Protein AF-A0A820Q0X0-F1 (afdb_monomer_lite)

InterPro domains:
  IPR020828 Glyceraldehyde 3-phosphate dehydrogenase, NAD(P) binding domain [PF00044] (6-35)
  IPR036291 NAD(P)-binding domain superfamily [SSF51735] (6-35)

Sequence (35 aa):
MSGSDVKIGINGFGRIGRLVFRCALEQGVKIVGIN

Secondary structure (DSSP, 8-state):
--S-PPEEEES--SHHHHHHHHHHHHTT-EEEEE-

Organism: NCBI:txid433720

Radius of gyration: 10.52 Å; chains: 1; bounding box: 24×20×27 Å

Foldseek 3Di:
DDDDQDEDEAEDCPPVVVVVVVVCVVVVHHYDYYD

Structure (mmCIF, N/CA/C/O backbone):
data_AF-A0A820Q0X0-F1
#
_entry.id   AF-A0A820Q0X0-F1
#
loop_
_atom_site.group_PDB
_atom_site.id
_atom_site.type_symbol
_atom_site.label_atom_id
_atom_site.label_alt_id
_atom_site.label_comp_id
_atom_site.label_asym_id
_atom_site.label_entity_id
_atom_site.label_seq_id
_atom_site.pdbx_PDB_ins_code
_atom_site.Cartn_x
_atom_site.Cartn_y
_atom_site.Cartn_z
_atom_site.occupancy
_atom_site.B_iso_or_equiv
_atom_site.auth_seq_id
_atom_site.auth_comp_id
_atom_site.auth_asym_id
_atom_site.auth_atom_id
_atom_site.pdbx_PDB_model_num
ATOM 1 N N . MET A 1 1 ? -16.891 -4.623 18.285 1.00 48.12 1 MET A N 1
ATOM 2 C CA . MET A 1 1 ? -16.079 -3.797 17.368 1.00 48.12 1 MET A CA 1
ATOM 3 C C . MET A 1 1 ? -15.309 -2.786 18.207 1.00 48.12 1 MET A C 1
ATOM 5 O O . MET A 1 1 ? -15.770 -1.670 18.386 1.00 48.12 1 MET A O 1
ATOM 9 N N . SER A 1 2 ? -14.204 -3.202 18.828 1.00 65.75 2 SER A N 1
ATOM 10 C CA . SER A 1 2 ? -13.347 -2.311 19.619 1.00 65.75 2 SER A CA 1
ATOM 11 C C . SER A 1 2 ? -11.922 -2.426 19.100 1.00 65.75 2 SER A C 1
ATOM 13 O O . SER A 1 2 ? -11.374 -3.525 19.069 1.00 65.75 2 SER A O 1
ATOM 15 N N . GLY A 1 3 ? -11.348 -1.303 18.693 1.00 53.78 3 GLY A N 1
ATOM 16 C CA . GLY A 1 3 ? -10.016 -1.226 18.107 1.00 53.78 3 GLY A CA 1
ATOM 17 C C . GLY A 1 3 ? -10.071 -0.325 16.888 1.00 53.78 3 GLY A C 1
ATOM 18 O O . GLY A 1 3 ? -10.672 -0.670 15.880 1.00 53.78 3 GLY A O 1
ATOM 19 N N . SER A 1 4 ? -9.508 0.869 17.006 1.00 64.94 4 SER A N 1
ATOM 20 C CA . SER A 1 4 ? -9.251 1.756 15.879 1.00 64.94 4 SER A CA 1
ATOM 21 C C . SER A 1 4 ? -8.463 0.999 14.806 1.00 64.94 4 SER A C 1
ATOM 23 O O . SER A 1 4 ? -7.283 0.723 15.023 1.00 64.94 4 SER A O 1
ATOM 25 N N . ASP A 1 5 ? -9.101 0.656 13.681 1.00 78.50 5 ASP A N 1
ATOM 26 C CA . ASP A 1 5 ? -8.416 0.065 12.526 1.00 78.50 5 ASP A CA 1
ATOM 27 C C . ASP A 1 5 ? -7.166 0.896 12.211 1.00 78.50 5 ASP A C 1
ATOM 29 O O . ASP A 1 5 ? -7.267 2.100 11.946 1.00 78.50 5 ASP A O 1
ATOM 33 N N . VAL A 1 6 ? -5.986 0.274 12.268 1.00 85.75 6 VAL A N 1
ATOM 34 C CA . VAL A 1 6 ? -4.724 0.942 11.935 1.00 85.75 6 VAL A CA 1
ATOM 35 C C . VAL A 1 6 ? -4.795 1.374 10.472 1.00 85.75 6 VAL A C 1
ATOM 37 O O . VAL A 1 6 ? -4.917 0.549 9.568 1.00 85.75 6 VAL A O 1
ATOM 40 N N . LYS A 1 7 ? -4.751 2.688 10.243 1.00 91.31 7 LYS A N 1
ATOM 41 C CA . LYS A 1 7 ? -4.799 3.291 8.908 1.00 91.31 7 LYS A CA 1
ATOM 42 C C . LYS A 1 7 ? -3.377 3.489 8.398 1.00 91.31 7 LYS A C 1
ATOM 44 O O . LYS A 1 7 ? -2.601 4.191 9.040 1.00 91.31 7 LYS A O 1
ATOM 49 N N . ILE A 1 8 ? -3.053 2.916 7.241 1.00 94.62 8 ILE A N 1
ATOM 50 C CA . ILE A 1 8 ? -1.713 3.017 6.643 1.00 94.62 8 ILE A CA 1
ATOM 51 C C . ILE A 1 8 ? -1.765 3.790 5.321 1.00 94.62 8 ILE A C 1
ATOM 53 O O . ILE A 1 8 ? -2.670 3.594 4.512 1.00 94.62 8 ILE A O 1
ATOM 57 N N . GLY A 1 9 ? -0.789 4.670 5.095 1.00 97.56 9 GLY A N 1
ATOM 58 C CA . GLY A 1 9 ? -0.539 5.316 3.804 1.00 97.56 9 GLY A CA 1
ATOM 59 C C . GLY A 1 9 ? 0.759 4.810 3.169 1.00 97.56 9 GLY A C 1
ATOM 60 O O . GLY A 1 9 ? 1.689 4.444 3.884 1.00 97.56 9 GLY A O 1
ATOM 61 N N . ILE A 1 10 ? 0.834 4.800 1.836 1.00 98.38 10 ILE A N 1
ATOM 62 C CA . ILE A 1 10 ? 2.048 4.447 1.081 1.00 98.38 10 ILE A CA 1
ATOM 63 C C . ILE A 1 10 ? 2.543 5.692 0.339 1.00 98.38 10 ILE A C 1
ATOM 65 O O . ILE A 1 10 ? 1.832 6.208 -0.512 1.00 98.38 10 ILE A O 1
ATOM 69 N N . ASN A 1 11 ? 3.759 6.158 0.627 1.00 98.12 11 ASN A N 1
ATOM 70 C CA . ASN A 1 11 ? 4.410 7.223 -0.143 1.00 98.12 11 ASN A CA 1
ATOM 71 C C . ASN A 1 11 ? 5.554 6.617 -0.971 1.00 98.12 11 ASN A C 1
ATOM 73 O O . ASN A 1 11 ? 6.522 6.101 -0.413 1.00 98.12 11 ASN A O 1
ATOM 77 N N . GLY A 1 12 ? 5.396 6.621 -2.292 1.00 97.56 12 GLY A N 1
ATOM 78 C CA . GLY A 1 12 ? 6.243 5.951 -3.270 1.00 97.56 12 GLY A CA 1
ATOM 79 C C . GLY A 1 12 ? 5.634 4.644 -3.788 1.00 97.56 12 GLY A C 1
ATOM 80 O O . GLY A 1 12 ? 5.997 3.549 -3.350 1.00 97.56 12 GLY A O 1
ATOM 81 N N . PHE A 1 13 ? 4.769 4.721 -4.807 1.00 98.44 13 PHE A N 1
ATOM 82 C CA . PHE A 1 13 ? 4.103 3.548 -5.408 1.00 98.44 13 PHE A CA 1
ATOM 83 C C . PHE A 1 13 ? 4.896 2.836 -6.524 1.00 98.44 13 PHE A C 1
ATOM 85 O O . PHE A 1 13 ? 4.370 2.368 -7.542 1.00 98.44 13 PHE A O 1
ATOM 92 N N . GLY A 1 14 ? 6.209 2.733 -6.319 1.00 97.56 14 GLY A N 1
ATOM 93 C CA . GLY A 1 14 ? 7.119 2.002 -7.195 1.00 97.56 14 GLY A CA 1
ATOM 94 C C . GLY A 1 14 ? 6.995 0.479 -7.057 1.00 97.56 14 GLY A C 1
ATOM 95 O O . GLY A 1 14 ? 5.973 -0.065 -6.639 1.00 97.56 14 GLY A O 1
ATOM 96 N N . ARG A 1 15 ? 8.068 -0.248 -7.392 1.00 98.44 15 ARG A N 1
ATOM 97 C CA . ARG A 1 15 ? 8.096 -1.722 -7.297 1.00 98.44 15 ARG A CA 1
ATOM 98 C C . ARG A 1 15 ? 7.737 -2.223 -5.889 1.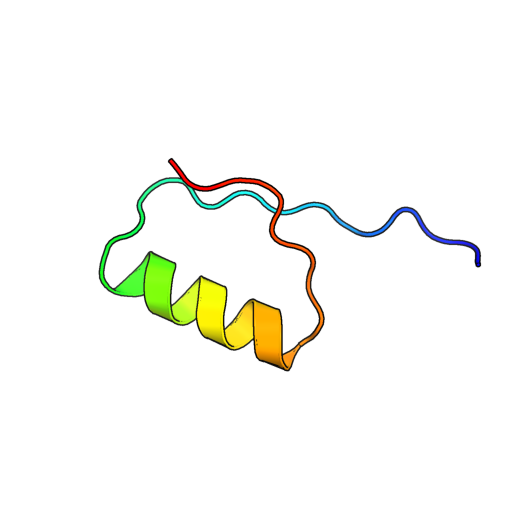00 98.44 15 ARG A C 1
ATOM 100 O O . ARG A 1 15 ? 6.906 -3.119 -5.769 1.00 98.44 15 ARG A O 1
ATOM 107 N N . ILE A 1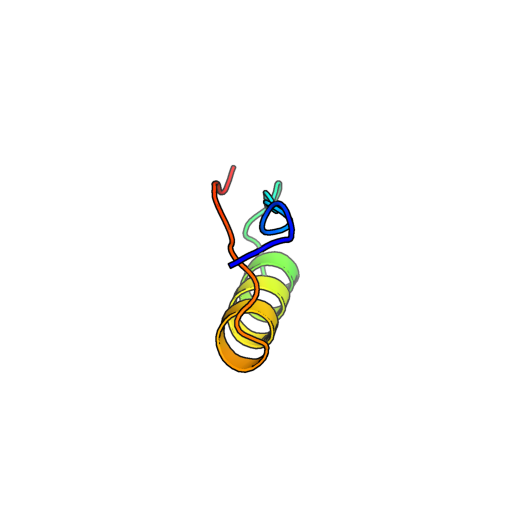 16 ? 8.308 -1.608 -4.851 1.00 98.56 16 ILE A N 1
ATOM 108 C CA . ILE A 1 16 ? 8.072 -1.987 -3.449 1.00 98.56 16 ILE A CA 1
ATOM 109 C C . ILE A 1 16 ? 6.677 -1.572 -2.977 1.00 98.56 16 ILE A C 1
ATOM 111 O O . ILE A 1 16 ? 5.978 -2.401 -2.406 1.00 98.56 16 ILE A O 1
ATOM 115 N N . GLY A 1 17 ? 6.221 -0.353 -3.286 1.00 98.44 17 GLY A N 1
ATOM 116 C CA . GLY A 1 17 ? 4.880 0.103 -2.899 1.00 98.44 17 GLY A CA 1
ATOM 117 C C . GLY A 1 17 ? 3.768 -0.831 -3.391 1.00 98.44 17 GLY A C 1
ATOM 118 O O . GLY A 1 17 ? 2.855 -1.160 -2.638 1.00 98.44 17 GLY A O 1
ATOM 119 N N . ARG A 1 18 ? 3.898 -1.369 -4.613 1.00 98.56 18 ARG A N 1
ATOM 120 C CA . ARG A 1 18 ? 2.963 -2.373 -5.152 1.00 98.56 18 ARG A CA 1
ATOM 121 C C . ARG A 1 18 ? 3.043 -3.739 -4.468 1.00 98.56 18 ARG A C 1
ATOM 123 O O . ARG A 1 18 ? 2.054 -4.465 -4.456 1.00 98.56 18 ARG A O 1
ATOM 130 N N . LEU A 1 19 ? 4.207 -4.141 -3.957 1.00 98.62 19 LEU A N 1
ATOM 131 C CA . LEU A 1 19 ? 4.340 -5.376 -3.173 1.00 98.62 19 LEU A CA 1
ATOM 132 C C . LEU A 1 19 ? 3.707 -5.203 -1.791 1.00 98.62 19 LEU A C 1
ATOM 134 O O . LEU A 1 19 ? 2.886 -6.023 -1.402 1.00 98.62 19 LEU A O 1
ATOM 138 N N . VAL A 1 20 ? 4.000 -4.088 -1.117 1.00 98.06 20 VAL A N 1
ATOM 139 C CA . VAL A 1 20 ? 3.414 -3.740 0.186 1.00 98.06 20 VAL A CA 1
ATOM 140 C C . VAL A 1 20 ? 1.890 -3.673 0.105 1.00 98.06 20 VAL A C 1
ATOM 142 O O . VAL A 1 20 ? 1.216 -4.262 0.942 1.00 98.06 20 VAL A O 1
ATOM 145 N N . PHE A 1 21 ? 1.335 -3.025 -0.924 1.00 98.06 21 PHE A N 1
ATOM 146 C CA . PHE A 1 21 ? -0.115 -2.958 -1.115 1.00 98.06 21 PHE A CA 1
ATOM 147 C C . PHE A 1 21 ? -0.754 -4.339 -1.304 1.00 98.06 21 PHE A C 1
ATOM 149 O O . PHE A 1 21 ? -1.798 -4.611 -0.722 1.00 98.06 21 PHE A O 1
ATOM 156 N N . ARG A 1 22 ? -0.115 -5.237 -2.067 1.00 98.19 22 ARG A N 1
ATOM 157 C CA . ARG A 1 22 ? -0.605 -6.613 -2.245 1.00 98.19 22 ARG A CA 1
ATOM 158 C C . ARG A 1 22 ? -0.607 -7.395 -0.931 1.00 98.19 22 ARG A C 1
ATOM 160 O O . ARG A 1 22 ? -1.646 -7.935 -0.572 1.00 98.19 22 ARG A O 1
ATOM 167 N N . CYS A 1 23 ? 0.494 -7.364 -0.178 1.00 97.81 23 CYS A N 1
ATOM 168 C CA . CYS A 1 23 ? 0.551 -8.005 1.138 1.00 97.81 23 CYS A CA 1
ATOM 169 C C . CYS A 1 23 ? -0.486 -7.419 2.110 1.00 97.81 23 CYS A C 1
ATOM 171 O O . CYS A 1 23 ? -1.090 -8.155 2.883 1.00 97.81 23 CYS A O 1
ATOM 173 N N . ALA A 1 24 ? -0.717 -6.103 2.068 1.00 96.38 24 ALA A N 1
ATOM 174 C CA . ALA A 1 24 ? -1.710 -5.451 2.916 1.00 96.38 24 ALA A CA 1
ATOM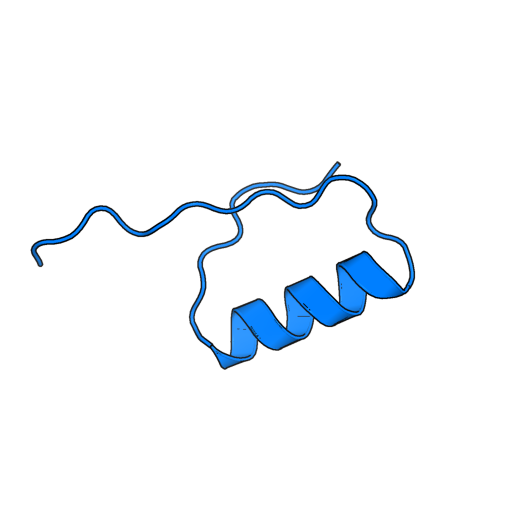 175 C C . ALA A 1 24 ? -3.133 -5.959 2.637 1.00 96.38 24 ALA A C 1
ATOM 177 O O . ALA A 1 24 ? -3.875 -6.212 3.582 1.00 96.38 24 ALA A O 1
ATOM 178 N N . LEU A 1 25 ? -3.496 -6.168 1.365 1.00 94.56 25 LEU A N 1
ATOM 179 C CA . LEU A 1 25 ? -4.790 -6.752 0.998 1.00 94.56 25 LEU A CA 1
ATOM 180 C C . LEU A 1 25 ? -4.938 -8.188 1.513 1.00 94.56 25 LEU A C 1
ATOM 182 O O . LEU A 1 25 ? -5.977 -8.526 2.074 1.00 94.56 25 LEU A O 1
ATOM 186 N N . GLU A 1 26 ? -3.898 -9.011 1.371 1.00 97.38 26 GLU A N 1
ATOM 187 C CA . GLU A 1 26 ? -3.894 -10.397 1.862 1.00 97.38 26 GLU A CA 1
ATOM 188 C C . GLU A 1 26 ? -4.004 -10.478 3.393 1.00 97.38 26 GLU A C 1
ATOM 190 O O . GLU A 1 26 ? -4.613 -11.402 3.924 1.00 97.38 26 GLU A O 1
ATOM 195 N N . GLN A 1 27 ? -3.457 -9.491 4.107 1.00 94.50 27 GLN A N 1
ATOM 196 C CA . GLN A 1 27 ? -3.502 -9.414 5.570 1.00 94.50 27 GLN A CA 1
ATOM 197 C C . GLN A 1 27 ? -4.712 -8.640 6.117 1.00 94.50 27 GLN A C 1
ATOM 199 O O . GLN A 1 27 ? -4.822 -8.460 7.329 1.00 94.50 27 GLN A O 1
ATOM 204 N N . GLY A 1 28 ? -5.612 -8.153 5.256 1.00 92.12 28 GLY A N 1
ATOM 205 C CA . GLY A 1 28 ? -6.767 -7.352 5.680 1.00 92.12 28 GLY A CA 1
ATOM 206 C C . GLY A 1 28 ? -6.395 -5.990 6.281 1.00 92.12 28 GLY A C 1
ATOM 207 O O . GLY A 1 28 ? -7.175 -5.402 7.028 1.00 92.12 28 GLY A O 1
ATOM 208 N N . VAL A 1 29 ? -5.204 -5.476 5.972 1.00 93.94 29 VAL A N 1
ATOM 209 C CA . VAL A 1 29 ? -4.716 -4.178 6.443 1.00 93.94 29 VAL A CA 1
ATOM 210 C C . VAL A 1 29 ? -5.328 -3.055 5.609 1.00 93.94 29 VAL A C 1
ATOM 212 O O . VAL A 1 29 ? -5.319 -3.075 4.377 1.00 93.94 29 VAL A O 1
ATOM 215 N N . LYS A 1 30 ? -5.824 -2.016 6.286 1.00 94.94 30 LYS A N 1
ATOM 216 C CA . LYS A 1 30 ? -6.498 -0.889 5.642 1.00 94.94 30 LYS A CA 1
ATOM 217 C C . LYS A 1 30 ? -5.509 0.170 5.148 1.00 94.94 30 LYS A C 1
ATOM 219 O O . LYS A 1 30 ? -5.032 1.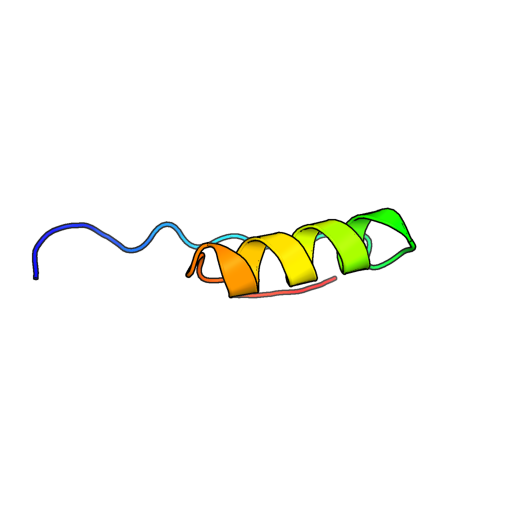007 5.919 1.00 94.94 30 LYS A O 1
ATOM 224 N N . ILE A 1 31 ? -5.268 0.184 3.838 1.00 96.44 31 ILE A N 1
ATOM 225 C CA . ILE A 1 31 ? -4.562 1.279 3.162 1.00 96.44 31 ILE A CA 1
ATOM 226 C C . ILE A 1 31 ? -5.548 2.421 2.880 1.00 96.44 31 ILE A C 1
ATOM 228 O O . ILE A 1 31 ? -6.588 2.203 2.264 1.00 96.44 31 ILE A O 1
ATOM 232 N N . VAL A 1 32 ? -5.240 3.638 3.336 1.00 97.19 32 VAL A N 1
ATOM 233 C CA . VAL A 1 32 ? -6.129 4.814 3.228 1.00 97.19 32 VAL A CA 1
ATOM 234 C C . VAL A 1 32 ? -5.638 5.883 2.252 1.00 97.19 32 VAL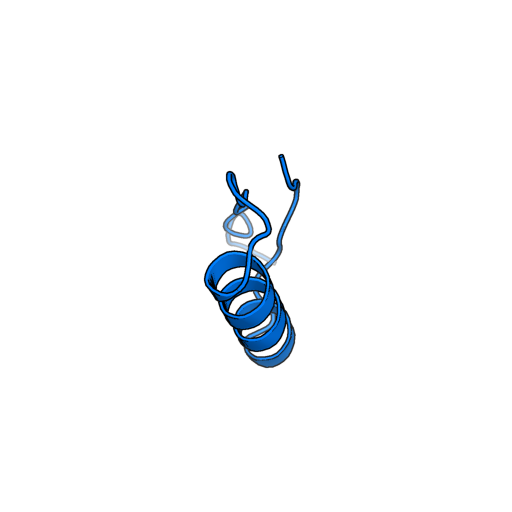 A C 1
ATOM 236 O O . VAL A 1 32 ? -6.358 6.843 1.997 1.00 97.19 32 VAL A O 1
ATOM 239 N N . GLY A 1 33 ? -4.433 5.737 1.703 1.00 97.81 33 GLY A N 1
ATOM 240 C CA . GLY A 1 33 ? -3.884 6.692 0.744 1.00 97.81 33 GLY A CA 1
ATOM 241 C C . GLY A 1 33 ? -2.575 6.221 0.122 1.00 97.81 33 GLY A C 1
ATOM 24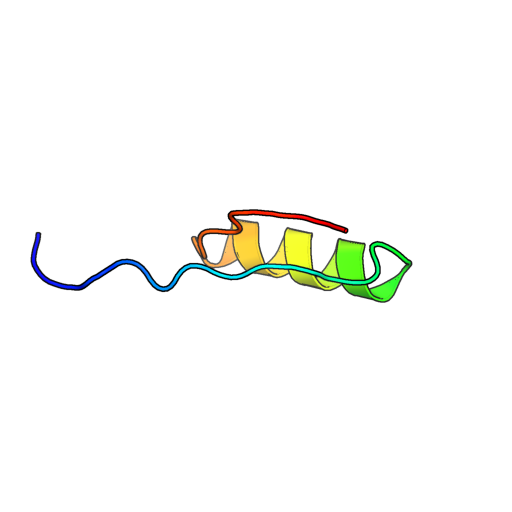2 O O . GLY A 1 33 ? -1.820 5.464 0.736 1.00 97.81 33 GLY A O 1
ATOM 243 N N . ILE A 1 34 ? -2.324 6.674 -1.105 1.00 98.00 34 ILE A N 1
ATOM 244 C CA . ILE A 1 34 ? -1.102 6.418 -1.870 1.00 98.00 34 ILE A CA 1
ATOM 245 C C . ILE A 1 34 ? -0.648 7.751 -2.484 1.00 98.00 34 ILE A C 1
ATOM 247 O O . ILE A 1 34 ? -1.480 8.455 -3.054 1.00 98.00 34 ILE A O 1
ATOM 251 N N . ASN A 1 35 ? 0.638 8.085 -2.355 1.00 96.62 35 ASN A N 1
ATOM 252 C CA . ASN A 1 35 ? 1.298 9.251 -2.960 1.00 96.62 35 ASN A CA 1
ATOM 253 C C . ASN A 1 35 ? 2.520 8.814 -3.770 1.00 96.62 35 ASN A C 1
ATOM 255 O O . ASN A 1 35 ? 3.221 7.888 -3.304 1.00 96.62 35 ASN A O 1
#

pLDDT: mean 91.57, std 12.89, range [48.12, 98.62]